Protein AF-A0A1M4EJR6-F1 (afdb_monomer_lite)

Structure (mmCIF, N/CA/C/O backbone):
data_AF-A0A1M4EJR6-F1
#
_entry.id   AF-A0A1M4EJR6-F1
#
loop_
_atom_site.group_PDB
_atom_site.id
_atom_site.type_symbol
_atom_site.label_atom_id
_atom_site.label_alt_id
_atom_site.label_comp_id
_atom_site.label_asym_id
_atom_site.label_entity_id
_atom_site.label_seq_id
_atom_site.pdbx_PDB_ins_code
_atom_site.Cartn_x
_atom_site.Cartn_y
_atom_site.Cartn_z
_atom_site.occupancy
_atom_site.B_iso_or_equiv
_atom_site.auth_seq_id
_atom_site.auth_comp_id
_atom_site.auth_asym_id
_atom_site.auth_atom_id
_atom_site.pdbx_PDB_model_num
ATOM 1 N N . MET A 1 1 ? -24.251 9.069 -2.140 1.00 42.81 1 MET A N 1
ATOM 2 C CA . MET A 1 1 ? -23.807 9.492 -0.792 1.00 42.81 1 MET A CA 1
ATOM 3 C C . MET A 1 1 ? -22.300 9.299 -0.743 1.00 42.81 1 MET A C 1
ATOM 5 O O . MET A 1 1 ? -21.863 8.243 -1.179 1.00 42.81 1 MET A O 1
ATOM 9 N N . SER A 1 2 ? -21.511 10.319 -0.385 1.00 44.72 2 SER A N 1
ATOM 10 C CA . SER A 1 2 ? -20.051 10.275 -0.568 1.00 44.72 2 SER A CA 1
ATOM 11 C C . SER A 1 2 ? -19.405 9.194 0.308 1.00 44.72 2 SER A C 1
ATOM 13 O O . SER A 1 2 ? -19.665 9.113 1.504 1.00 44.72 2 SER A O 1
ATOM 15 N N . GLU A 1 3 ? -18.554 8.361 -0.298 1.00 57.47 3 GLU A N 1
ATOM 16 C CA . GLU A 1 3 ? -17.822 7.263 0.364 1.00 57.47 3 GLU A CA 1
ATOM 17 C C . GLU A 1 3 ? -16.762 7.745 1.373 1.00 57.47 3 GLU A C 1
ATOM 19 O O . GLU A 1 3 ? -16.166 6.949 2.101 1.00 57.47 3 GLU A O 1
ATOM 24 N N . LEU A 1 4 ? -16.516 9.054 1.396 1.00 57.22 4 LEU A N 1
ATOM 25 C CA . LEU A 1 4 ? -15.526 9.728 2.216 1.00 57.22 4 LEU A CA 1
ATOM 26 C C . LEU A 1 4 ? -16.213 10.899 2.921 1.00 57.22 4 LEU A C 1
ATOM 28 O O . LEU A 1 4 ? -16.787 11.770 2.258 1.00 57.22 4 LEU A O 1
ATOM 32 N N . LEU A 1 5 ? -16.164 10.913 4.251 1.00 72.00 5 LEU A N 1
ATOM 33 C CA . LEU A 1 5 ? -16.489 12.096 5.044 1.00 72.00 5 LEU A CA 1
ATOM 34 C C . LEU A 1 5 ? -15.178 12.645 5.589 1.00 72.00 5 LEU A C 1
ATOM 36 O O . LEU A 1 5 ? -14.421 11.922 6.232 1.00 72.00 5 LEU A O 1
ATOM 40 N N . VAL A 1 6 ? -14.903 13.911 5.305 1.00 73.75 6 VAL A N 1
ATOM 41 C CA . VAL A 1 6 ? -13.683 14.583 5.743 1.00 73.75 6 VAL A CA 1
ATOM 42 C C . VAL A 1 6 ? -14.089 15.734 6.643 1.00 73.75 6 VAL A C 1
ATOM 44 O O . VAL A 1 6 ? -14.859 16.598 6.227 1.00 73.75 6 VAL A O 1
ATOM 47 N N . THR A 1 7 ? -13.580 15.743 7.870 1.00 78.00 7 THR A N 1
ATOM 48 C CA . THR A 1 7 ? -13.688 16.886 8.776 1.00 78.00 7 THR A CA 1
ATOM 49 C C . THR A 1 7 ? -12.293 17.339 9.179 1.00 78.00 7 THR A C 1
ATOM 51 O O . THR A 1 7 ? -11.406 16.522 9.415 1.00 78.00 7 THR A O 1
ATOM 54 N N . ALA A 1 8 ? -12.078 18.650 9.210 1.00 75.88 8 ALA A N 1
ATOM 55 C CA . ALA A 1 8 ? -10.820 19.253 9.627 1.00 75.88 8 ALA A CA 1
ATOM 56 C C . ALA A 1 8 ? -11.052 20.043 10.916 1.00 75.88 8 ALA A C 1
ATOM 58 O O . ALA A 1 8 ? -12.014 20.808 10.998 1.00 75.88 8 ALA A O 1
ATOM 59 N N . ASP A 1 9 ? -10.175 19.847 11.896 1.00 72.69 9 ASP A N 1
ATOM 60 C CA . ASP A 1 9 ? -10.117 20.630 13.129 1.00 72.69 9 ASP A CA 1
ATOM 61 C C . ASP A 1 9 ? -8.657 21.014 13.403 1.00 72.69 9 ASP A C 1
ATOM 63 O O . ASP A 1 9 ? -7.823 20.182 13.772 1.00 72.69 9 ASP A O 1
ATOM 67 N N . GLY A 1 10 ? -8.325 22.276 13.121 1.00 79.38 10 GLY A N 1
ATOM 68 C CA . GLY A 1 10 ? -6.954 22.780 13.181 1.00 79.38 10 GLY A CA 1
ATOM 69 C C . GLY A 1 10 ? -5.989 21.959 12.304 1.00 79.38 10 GLY A C 1
ATOM 70 O O . GLY A 1 10 ? -6.266 21.771 11.118 1.00 79.38 10 GLY A O 1
ATOM 71 N N . PRO A 1 11 ? -4.855 21.469 12.844 1.00 64.81 11 PRO A N 1
ATOM 72 C CA . PRO A 1 11 ? -3.899 20.656 12.088 1.00 64.81 11 PRO A CA 1
ATOM 73 C C . PRO A 1 11 ? -4.350 19.198 11.892 1.00 64.81 11 PRO A C 1
ATOM 75 O O . PRO A 1 11 ? -3.632 18.423 11.264 1.00 64.81 11 PRO A O 1
ATOM 78 N N . VAL A 1 12 ? -5.504 18.793 12.436 1.00 47.06 12 VAL A N 1
ATOM 79 C CA . VAL A 1 12 ? -5.959 17.400 12.410 1.00 47.06 12 VAL A CA 1
ATOM 80 C C . VAL A 1 12 ? -7.037 17.208 11.348 1.00 47.06 12 VAL A C 1
ATOM 82 O O . VAL A 1 12 ? -8.125 17.781 11.418 1.00 47.06 12 VAL A O 1
ATOM 85 N N . LEU A 1 13 ? -6.748 16.334 10.383 1.00 57.19 13 LEU A N 1
ATOM 86 C CA . LEU A 1 13 ? -7.710 15.868 9.389 1.00 57.19 13 LEU A CA 1
ATOM 87 C C . LEU A 1 13 ? -8.307 14.530 9.835 1.00 57.19 13 LEU A C 1
ATOM 89 O O . LEU A 1 13 ? -7.591 13.547 10.016 1.00 57.19 13 LEU A O 1
ATOM 93 N N . ARG A 1 14 ? -9.630 14.470 9.976 1.00 59.09 14 ARG A N 1
ATOM 94 C CA . ARG A 1 14 ? -10.369 13.247 10.287 1.00 59.09 14 ARG A CA 1
ATOM 95 C C . ARG A 1 14 ? -11.090 12.770 9.034 1.00 59.09 14 ARG A C 1
ATOM 97 O O . ARG A 1 14 ? -12.015 13.413 8.543 1.00 59.09 14 ARG A O 1
ATOM 104 N N . VAL A 1 15 ? -10.650 11.629 8.514 1.00 61.69 15 VAL A N 1
ATOM 105 C CA . VAL A 1 15 ? -11.221 11.000 7.321 1.00 61.69 15 VAL A CA 1
ATOM 106 C C . VAL A 1 15 ? -11.974 9.744 7.743 1.00 61.69 15 VAL A C 1
ATOM 108 O O . VAL A 1 15 ? -11.383 8.800 8.260 1.00 61.69 15 VAL A O 1
ATOM 111 N N . VAL A 1 16 ? -13.287 9.730 7.531 1.00 56.50 16 VAL A N 1
ATOM 112 C CA . VAL A 1 16 ? -14.152 8.578 7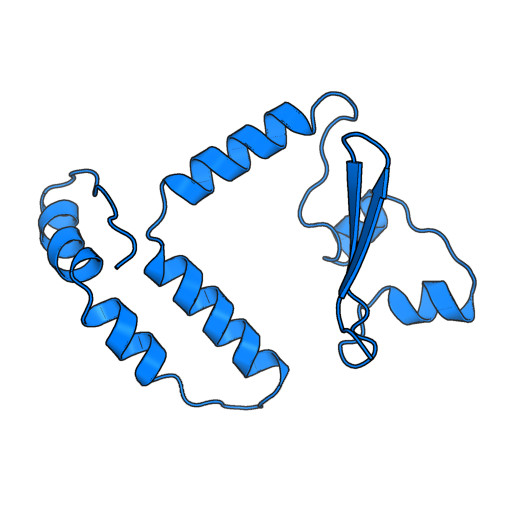.789 1.00 56.50 16 VAL A CA 1
ATOM 113 C C . VAL A 1 16 ? -14.457 7.896 6.461 1.00 56.50 16 VAL A C 1
ATOM 115 O O . VAL A 1 16 ? -15.132 8.451 5.590 1.00 56.50 16 VAL A O 1
ATOM 118 N N . PHE A 1 17 ? -13.962 6.668 6.313 1.00 55.34 17 PHE A N 1
ATOM 119 C CA . PHE A 1 17 ? -14.280 5.799 5.185 1.00 55.34 17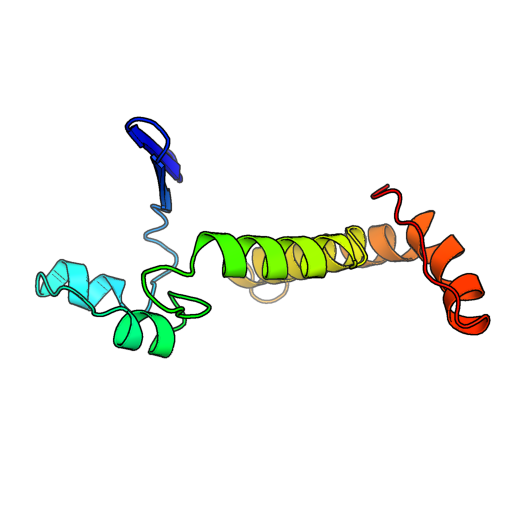 PHE A CA 1
ATOM 120 C C . PHE A 1 17 ? -15.633 5.131 5.429 1.00 55.34 17 PHE A C 1
ATOM 122 O O . PHE A 1 17 ? -15.725 4.093 6.082 1.00 55.34 17 PHE A O 1
ATOM 129 N N . ASN A 1 18 ? -16.701 5.731 4.907 1.00 52.53 18 ASN A N 1
ATOM 130 C CA . ASN A 1 18 ? -18.054 5.206 5.050 1.00 52.53 18 ASN A CA 1
ATOM 131 C C . ASN A 1 18 ? -18.361 4.215 3.915 1.00 52.53 18 ASN A C 1
ATOM 133 O O . ASN A 1 18 ? -19.061 4.541 2.956 1.00 52.53 18 ASN A O 1
ATOM 137 N N . ARG A 1 19 ? -17.790 3.005 4.005 1.00 56.56 19 ARG A N 1
ATOM 138 C CA . ARG A 1 19 ? -18.018 1.902 3.052 1.00 56.56 19 ARG A CA 1
ATOM 139 C C . ARG A 1 19 ? -18.775 0.737 3.703 1.00 56.56 19 ARG A C 1
ATOM 141 O O . ARG A 1 19 ? -18.175 -0.306 3.962 1.00 56.56 19 ARG A O 1
ATOM 148 N N . PRO A 1 20 ? -20.092 0.873 3.941 1.00 48.88 20 PRO A N 1
ATOM 149 C CA . PRO A 1 20 ? -20.884 -0.130 4.659 1.00 48.88 20 PRO A CA 1
ATOM 150 C C . PRO A 1 20 ? -20.914 -1.504 3.969 1.00 48.88 20 PRO A C 1
ATOM 152 O O . PRO A 1 20 ? -21.040 -2.517 4.644 1.00 48.88 20 PRO A O 1
ATOM 155 N N . ALA A 1 21 ? -20.722 -1.566 2.647 1.00 51.84 21 ALA A N 1
ATOM 156 C CA . ALA A 1 21 ? -20.691 -2.822 1.892 1.00 51.84 21 ALA A CA 1
ATOM 157 C C . ALA A 1 21 ? -19.419 -3.669 2.105 1.00 51.84 21 ALA A C 1
ATOM 159 O O . ALA A 1 21 ? -19.367 -4.806 1.650 1.00 51.84 21 ALA A O 1
ATOM 160 N N . GLN A 1 22 ? -18.379 -3.127 2.748 1.00 55.66 22 GLN A N 1
ATOM 161 C CA . GLN A 1 22 ? -17.065 -3.779 2.837 1.00 55.66 22 GLN A CA 1
ATOM 162 C C . GLN A 1 22 ? -16.784 -4.457 4.177 1.00 55.66 22 GLN A C 1
ATOM 164 O O . GLN A 1 22 ? -15.658 -4.895 4.368 1.00 55.66 22 GLN A O 1
ATOM 169 N N . HIS A 1 23 ? -17.788 -4.549 5.061 1.00 50.28 23 HIS A N 1
ATOM 170 C CA . HIS A 1 23 ? -17.767 -5.283 6.334 1.00 50.28 23 HIS A CA 1
ATOM 171 C C . HIS A 1 23 ? -16.374 -5.361 6.981 1.00 50.28 23 HIS A C 1
ATOM 173 O O . HIS A 1 23 ? -15.679 -6.370 6.879 1.00 50.28 23 HIS A O 1
ATOM 179 N N . ASN A 1 24 ? -15.959 -4.303 7.677 1.00 58.75 24 ASN A N 1
ATOM 180 C CA . ASN A 1 24 ? -14.848 -4.448 8.611 1.00 58.75 24 ASN A CA 1
ATOM 181 C C . ASN A 1 24 ? -15.307 -5.401 9.735 1.00 58.75 24 ASN A C 1
ATOM 183 O O . ASN A 1 24 ? -16.430 -5.278 10.229 1.00 58.75 24 ASN A O 1
ATOM 187 N N . ALA A 1 25 ? -14.448 -6.349 10.125 1.00 60.75 25 ALA A N 1
ATOM 188 C CA . ALA A 1 25 ? -14.699 -7.324 11.188 1.00 60.75 25 ALA A CA 1
ATOM 189 C C . ALA A 1 25 ? -15.191 -6.681 12.505 1.00 60.75 25 ALA A C 1
ATOM 191 O O . ALA A 1 25 ? -15.914 -7.315 13.268 1.00 60.75 25 ALA A O 1
ATOM 192 N N . LEU A 1 26 ? -14.862 -5.407 12.741 1.00 72.12 26 LEU A N 1
ATOM 193 C CA . LEU A 1 26 ? -15.267 -4.639 13.921 1.00 72.12 26 LEU A CA 1
ATOM 194 C C . LEU A 1 26 ? -16.629 -3.930 13.775 1.00 72.12 26 LEU A C 1
ATOM 196 O O . LEU A 1 26 ? -17.233 -3.549 14.776 1.00 72.12 26 LEU A O 1
ATOM 200 N N . THR A 1 27 ? -17.147 -3.748 12.553 1.00 78.25 27 THR A N 1
ATOM 201 C CA . THR A 1 27 ? -18.294 -2.860 12.278 1.00 78.25 27 THR A CA 1
ATOM 202 C C . THR A 1 27 ? -19.573 -3.290 12.987 1.00 78.25 27 THR A C 1
ATOM 204 O O . THR A 1 27 ? -20.250 -2.449 13.573 1.00 78.25 27 THR A O 1
ATOM 207 N N . LEU A 1 28 ? -19.926 -4.577 12.959 1.00 84.12 28 LEU A N 1
ATOM 208 C CA . LEU A 1 28 ? -21.171 -5.030 13.585 1.00 84.12 28 LEU A CA 1
ATOM 209 C C . LEU A 1 28 ? -21.102 -4.972 15.115 1.00 84.12 28 LEU A C 1
ATOM 211 O O . LEU A 1 28 ? -22.084 -4.580 15.734 1.00 84.12 28 LEU A O 1
ATOM 215 N N . ASP A 1 29 ? -19.964 -5.303 15.731 1.00 84.44 29 ASP A N 1
ATOM 216 C CA . ASP A 1 29 ? -19.821 -5.238 17.194 1.00 84.44 29 ASP A CA 1
ATOM 217 C C . ASP A 1 29 ? -19.846 -3.778 17.684 1.00 84.44 29 ASP A C 1
ATOM 219 O O . ASP A 1 29 ? -20.542 -3.458 18.649 1.00 84.44 29 ASP A O 1
ATOM 223 N N . MET A 1 30 ? -19.202 -2.858 16.950 1.00 83.44 30 MET A N 1
ATOM 224 C CA . MET A 1 30 ? -19.317 -1.416 17.207 1.00 83.44 30 MET A CA 1
ATOM 225 C C . MET A 1 30 ? -20.770 -0.932 17.106 1.00 83.44 30 MET A C 1
ATOM 227 O O . MET A 1 30 ? -21.260 -0.271 18.017 1.00 83.44 30 MET A O 1
ATOM 231 N N . LEU A 1 31 ? -21.471 -1.250 16.012 1.00 84.31 31 LEU A N 1
ATOM 232 C CA . LEU A 1 31 ? -22.800 -0.691 15.735 1.00 84.31 31 LEU A CA 1
ATOM 233 C C . LEU A 1 31 ? -23.913 -1.322 16.571 1.00 84.31 31 LEU A C 1
ATOM 235 O O . LEU A 1 31 ? -24.819 -0.622 17.013 1.00 84.31 31 LEU A O 1
ATOM 239 N N . LEU A 1 32 ? -23.868 -2.638 16.775 1.00 87.94 32 LEU A N 1
ATOM 240 C CA . LEU A 1 32 ? -24.942 -3.369 17.445 1.00 87.94 32 LEU A CA 1
ATOM 241 C C . LEU A 1 32 ? -24.767 -3.407 18.966 1.00 87.94 32 LEU A C 1
ATOM 243 O O . LEU A 1 32 ? -25.753 -3.598 19.673 1.00 87.94 32 LEU A O 1
ATOM 247 N N . ARG A 1 33 ? -23.537 -3.235 19.478 1.00 88.75 33 ARG A N 1
ATOM 248 C CA . ARG A 1 33 ? -23.244 -3.273 20.924 1.00 88.75 33 ARG A CA 1
ATOM 249 C C . ARG A 1 33 ? -22.683 -1.974 21.490 1.00 88.75 33 ARG A C 1
ATOM 251 O O . ARG A 1 33 ? -22.384 -1.931 22.679 1.00 88.75 33 ARG A O 1
ATOM 258 N N . ALA A 1 34 ? -22.534 -0.935 20.664 1.00 88.62 34 ALA A N 1
ATOM 259 C CA . ALA A 1 34 ? -21.947 0.348 21.056 1.00 88.62 34 ALA A CA 1
ATOM 260 C C . ALA A 1 34 ? -20.564 0.203 21.725 1.00 88.62 34 ALA A C 1
ATOM 262 O O . ALA A 1 34 ? -20.209 0.962 22.628 1.00 88.62 34 ALA A O 1
ATOM 263 N N . ARG A 1 35 ? -19.782 -0.799 21.306 1.00 87.12 35 ARG A N 1
ATOM 264 C CA . ARG A 1 35 ? -18.486 -1.105 21.910 1.00 87.12 35 ARG A CA 1
ATOM 265 C C . ARG A 1 35 ? -17.382 -0.233 21.315 1.00 87.12 35 ARG A C 1
ATOM 267 O O . ARG A 1 35 ? -17.256 -0.116 20.096 1.00 87.12 35 ARG A O 1
ATOM 274 N N . MET A 1 36 ? -16.549 0.325 22.190 1.00 83.81 36 MET A N 1
ATOM 275 C CA . MET A 1 36 ? -15.271 0.932 21.819 1.00 83.81 36 MET A CA 1
ATOM 276 C C . MET A 1 36 ? -14.163 -0.123 21.816 1.00 83.81 36 MET A C 1
ATOM 278 O O . MET A 1 36 ? -14.170 -1.022 22.654 1.00 83.81 36 MET A O 1
ATOM 282 N N . PHE A 1 37 ? -13.219 0.019 20.889 1.00 83.50 37 PHE A N 1
ATOM 283 C CA . PHE A 1 37 ? -12.069 -0.871 20.748 1.00 83.50 37 PHE A CA 1
ATOM 284 C C . PHE A 1 37 ? -10.791 -0.168 21.188 1.00 83.50 37 PHE A C 1
ATOM 286 O O . PHE A 1 37 ? -10.627 1.030 20.933 1.00 83.50 37 PHE A O 1
ATOM 293 N N . THR A 1 38 ? -9.889 -0.911 21.825 1.00 87.44 38 THR A N 1
ATOM 294 C CA . THR A 1 38 ? -8.529 -0.421 22.082 1.00 87.44 38 THR A CA 1
ATOM 295 C C . THR A 1 38 ? -7.697 -0.435 20.794 1.00 87.44 38 THR A C 1
ATOM 297 O O . THR A 1 38 ? -8.095 -1.019 19.779 1.00 87.44 38 THR A O 1
ATOM 300 N N . GLY A 1 39 ? -6.523 0.207 20.818 1.00 85.44 39 GLY A N 1
ATOM 301 C CA . GLY A 1 39 ? -5.589 0.157 19.691 1.00 85.44 39 GLY A CA 1
ATOM 302 C C . GLY A 1 39 ? -5.134 -1.274 19.388 1.00 85.44 39 GLY A C 1
ATOM 303 O O . GLY A 1 39 ? -5.070 -1.670 18.227 1.00 85.44 39 GLY A O 1
ATOM 304 N N . GLU A 1 40 ? -4.896 -2.075 20.426 1.00 88.81 40 GLU A N 1
ATOM 305 C CA . GLU A 1 40 ? -4.474 -3.476 20.335 1.00 88.81 40 GLU A CA 1
ATOM 306 C C . GLU A 1 40 ? -5.534 -4.343 19.662 1.00 88.81 40 GLU A C 1
ATOM 308 O O . GLU A 1 40 ? -5.214 -5.104 18.751 1.00 88.81 40 GLU A O 1
ATOM 313 N N . GLU A 1 41 ? -6.803 -4.200 20.054 1.00 85.31 41 GLU A N 1
ATOM 314 C CA . GLU A 1 41 ? -7.901 -4.942 19.431 1.00 85.31 41 GLU A CA 1
ATOM 315 C C . GLU A 1 41 ? -8.076 -4.546 17.959 1.00 85.31 41 GLU A C 1
ATOM 317 O O . GLU A 1 41 ? -8.256 -5.406 17.093 1.00 85.31 41 GLU A O 1
ATOM 322 N N . ALA A 1 42 ? -7.976 -3.248 17.656 1.00 83.69 42 ALA A N 1
ATOM 323 C CA . ALA A 1 42 ? -8.061 -2.746 16.291 1.00 83.69 42 ALA A CA 1
ATOM 324 C C . ALA A 1 42 ? -6.890 -3.224 15.413 1.00 83.69 42 ALA A C 1
ATOM 326 O O . ALA A 1 42 ? -7.086 -3.534 14.234 1.00 83.69 42 ALA A O 1
ATOM 327 N N . CYS A 1 43 ? -5.688 -3.317 15.985 1.00 84.94 43 CYS A N 1
ATOM 328 C CA . CYS A 1 43 ? -4.504 -3.839 15.312 1.00 84.94 43 CYS A CA 1
ATOM 329 C C . CYS A 1 43 ? -4.620 -5.349 15.069 1.00 84.94 43 CYS A C 1
ATOM 331 O O . CYS A 1 43 ? -4.389 -5.814 13.955 1.00 84.94 43 CYS A O 1
ATOM 333 N N . ALA A 1 44 ? -5.053 -6.115 16.074 1.00 83.62 44 ALA A N 1
ATOM 334 C CA . ALA A 1 44 ? -5.259 -7.559 15.957 1.00 83.62 44 ALA A CA 1
ATOM 335 C C . ALA A 1 44 ? -6.330 -7.919 14.911 1.00 83.62 44 ALA A C 1
ATOM 337 O O . ALA A 1 44 ? -6.222 -8.941 14.237 1.00 83.62 44 ALA A O 1
ATOM 338 N N . ALA A 1 45 ? -7.343 -7.064 14.741 1.00 83.06 45 ALA A N 1
ATOM 339 C CA . ALA A 1 45 ? -8.375 -7.215 13.717 1.00 83.06 45 ALA A CA 1
ATOM 340 C C . ALA A 1 45 ? -7.940 -6.756 12.308 1.00 83.06 45 ALA A C 1
ATOM 342 O O . ALA A 1 45 ? -8.733 -6.849 11.370 1.00 83.06 45 ALA A O 1
ATOM 343 N N . GLY A 1 46 ? -6.718 -6.236 12.143 1.00 81.25 46 GLY A N 1
ATOM 344 C CA . GLY A 1 46 ? -6.204 -5.728 10.867 1.00 81.25 46 GLY A CA 1
ATOM 345 C C . GLY A 1 46 ? -6.819 -4.397 10.417 1.00 81.25 46 GLY A C 1
ATOM 346 O O . GLY A 1 46 ? -6.661 -4.009 9.261 1.00 81.25 46 GLY A O 1
ATOM 347 N N . PHE A 1 47 ? -7.528 -3.694 11.306 1.00 81.25 47 PHE A N 1
ATOM 348 C CA . PHE A 1 47 ? -8.067 -2.361 11.025 1.00 81.25 47 PHE A CA 1
ATOM 349 C C . PHE A 1 47 ? -6.996 -1.274 11.172 1.00 81.25 47 PHE A C 1
ATOM 351 O O . PHE A 1 47 ? -6.953 -0.329 10.385 1.00 81.25 47 PHE A O 1
ATOM 358 N N . VAL A 1 48 ? -6.119 -1.430 12.163 1.00 86.69 48 VAL A N 1
ATOM 359 C CA . VAL A 1 48 ? -4.914 -0.616 12.353 1.00 86.69 48 VAL A CA 1
ATOM 360 C C . VAL A 1 48 ? -3.710 -1.426 11.876 1.00 86.69 48 VAL A C 1
ATOM 362 O O . VAL A 1 48 ? -3.578 -2.595 12.223 1.00 86.69 48 VAL A O 1
ATOM 365 N N . ALA A 1 49 ? -2.850 -0.821 11.054 1.00 86.88 49 ALA A N 1
ATOM 366 C CA . ALA A 1 49 ? -1.702 -1.516 10.470 1.00 86.88 49 ALA A CA 1
ATOM 367 C C . ALA A 1 49 ? -0.556 -1.733 11.473 1.00 86.88 49 ALA A C 1
ATOM 369 O O . ALA A 1 49 ? 0.098 -2.771 11.439 1.00 86.88 49 ALA A O 1
ATOM 370 N N . GLU A 1 50 ? -0.307 -0.756 12.347 1.00 90.31 50 GLU A N 1
ATOM 371 C CA . GLU A 1 50 ? 0.706 -0.822 13.401 1.00 90.31 50 GLU A CA 1
ATOM 372 C C . GLU A 1 50 ? 0.337 0.113 14.563 1.00 90.31 50 GLU A C 1
ATOM 374 O O . GLU A 1 50 ? -0.385 1.095 14.375 1.00 90.31 50 GLU A O 1
ATOM 379 N N . LEU A 1 51 ? 0.848 -0.194 15.755 1.00 90.44 51 LEU A N 1
ATOM 380 C CA . LEU A 1 51 ? 0.800 0.676 16.930 1.00 90.44 51 LEU A CA 1
ATOM 381 C C . LEU A 1 51 ? 2.184 1.274 17.180 1.00 90.44 51 LEU A C 1
ATOM 383 O O . LEU A 1 51 ? 3.199 0.665 16.843 1.00 90.44 51 LEU A O 1
ATOM 387 N N . CYS A 1 52 ? 2.222 2.448 17.798 1.00 93.38 52 CYS A N 1
ATOM 388 C CA . CYS A 1 52 ? 3.450 3.100 18.235 1.00 93.38 52 CYS A CA 1
ATOM 389 C C . CYS A 1 52 ? 3.266 3.698 19.631 1.00 93.38 52 CYS A C 1
ATOM 391 O O . CYS A 1 52 ? 2.137 3.823 20.114 1.00 93.38 52 CYS A O 1
ATOM 393 N N . GLU A 1 53 ? 4.374 4.107 20.250 1.00 92.25 53 GLU A N 1
ATOM 394 C CA . GLU A 1 53 ? 4.322 4.863 21.499 1.00 92.25 53 GLU A CA 1
ATOM 395 C C . GLU A 1 53 ? 3.545 6.182 21.313 1.00 92.25 53 GLU A C 1
ATOM 397 O O . GLU A 1 53 ? 3.585 6.769 20.220 1.00 92.25 53 GLU A O 1
ATOM 402 N N . PRO A 1 54 ? 2.833 6.668 22.349 1.00 88.00 54 PRO A N 1
ATOM 403 C CA . PRO A 1 54 ? 1.964 7.841 22.238 1.00 88.00 54 PRO A CA 1
ATOM 404 C C . PRO A 1 54 ? 2.664 9.124 21.767 1.00 88.00 54 PRO A C 1
ATOM 406 O O . PRO A 1 54 ? 2.026 9.984 21.160 1.00 88.00 54 PRO A O 1
ATOM 409 N N . ASP A 1 55 ? 3.959 9.265 22.043 1.00 92.06 55 ASP A N 1
ATOM 410 C CA . ASP A 1 55 ? 4.791 10.415 21.680 1.00 92.06 55 ASP A CA 1
ATOM 411 C C . ASP A 1 55 ? 5.581 10.218 20.373 1.00 92.06 55 ASP A C 1
ATOM 413 O O . ASP A 1 55 ? 6.220 11.152 19.887 1.00 92.06 55 ASP A O 1
ATOM 417 N N . ALA A 1 56 ? 5.477 9.043 19.747 1.00 94.00 56 ALA A N 1
ATOM 418 C CA . ALA A 1 56 ? 6.213 8.687 18.541 1.00 94.00 56 ALA A CA 1
ATOM 419 C C . ALA A 1 56 ? 5.434 8.673 17.199 1.00 94.00 56 ALA A C 1
ATOM 421 O O . ALA A 1 56 ? 6.040 8.257 16.205 1.00 94.00 56 ALA A O 1
ATOM 422 N N . PRO A 1 57 ? 4.160 9.118 17.055 1.00 89.62 57 PRO A N 1
ATOM 423 C CA . PRO A 1 57 ? 3.444 8.944 15.788 1.00 89.62 57 PRO A CA 1
ATOM 424 C C . PRO A 1 57 ? 4.090 9.716 14.631 1.00 89.62 57 PRO A C 1
ATOM 426 O O . PRO A 1 57 ? 4.165 9.200 13.520 1.00 89.62 57 PRO A O 1
ATOM 429 N N . ALA A 1 58 ? 4.621 10.916 14.885 1.00 92.25 58 ALA A N 1
ATOM 430 C CA . ALA A 1 58 ? 5.292 11.716 13.860 1.00 92.25 58 ALA A CA 1
ATOM 431 C C . ALA A 1 58 ? 6.602 11.070 13.378 1.00 92.25 58 ALA A C 1
ATOM 433 O O . ALA A 1 58 ? 6.866 11.022 12.177 1.00 92.25 58 ALA A O 1
ATOM 434 N N . ALA A 1 59 ? 7.405 10.538 14.306 1.00 93.88 59 ALA A N 1
ATOM 435 C CA . ALA A 1 59 ? 8.637 9.831 13.968 1.00 93.88 59 ALA A CA 1
ATOM 436 C C . ALA A 1 59 ? 8.328 8.570 13.152 1.00 93.88 59 ALA A C 1
ATOM 438 O O . ALA A 1 59 ? 8.917 8.344 12.095 1.00 93.88 59 ALA A O 1
ATOM 439 N N . ARG A 1 60 ? 7.329 7.797 13.591 1.00 93.75 60 ARG A N 1
ATOM 440 C CA . ARG A 1 60 ? 6.931 6.574 12.904 1.00 93.75 60 ARG A CA 1
ATOM 441 C C . ARG A 1 60 ? 6.362 6.841 11.512 1.00 93.75 60 ARG A C 1
ATOM 443 O O . ARG A 1 60 ? 6.712 6.143 10.561 1.00 93.75 60 ARG A O 1
ATOM 450 N N . GLN A 1 61 ? 5.544 7.880 11.371 1.00 94.19 61 GLN A N 1
ATOM 451 C CA . GLN A 1 61 ? 5.053 8.336 10.075 1.00 94.19 61 GLN A CA 1
ATOM 452 C C . GLN A 1 61 ? 6.213 8.658 9.124 1.00 94.19 61 GLN A C 1
ATOM 454 O O . GLN A 1 61 ? 6.220 8.154 8.003 1.00 94.19 61 GLN A O 1
ATOM 459 N N . ALA A 1 62 ? 7.212 9.427 9.571 1.00 96.19 62 ALA A N 1
ATOM 460 C CA . ALA A 1 62 ? 8.364 9.790 8.745 1.00 96.19 62 ALA A CA 1
ATOM 461 C C . ALA A 1 62 ? 9.159 8.559 8.270 1.00 96.19 62 ALA A C 1
ATOM 463 O O . ALA A 1 62 ? 9.562 8.486 7.109 1.00 96.19 62 ALA A O 1
ATOM 464 N N . GLU A 1 63 ? 9.335 7.552 9.130 1.00 96.50 63 GLU A N 1
ATOM 465 C CA . GLU A 1 63 ? 9.987 6.287 8.763 1.00 96.50 63 GLU A CA 1
ATOM 466 C C . GLU A 1 63 ? 9.193 5.510 7.700 1.00 96.50 63 GLU A C 1
ATOM 468 O O . GLU A 1 63 ? 9.763 4.970 6.745 1.00 96.50 63 GLU A O 1
ATOM 473 N N . VAL A 1 64 ? 7.864 5.451 7.844 1.00 95.69 64 VAL A N 1
ATOM 474 C CA . VAL A 1 64 ? 6.986 4.813 6.855 1.00 95.69 64 VAL A CA 1
ATOM 475 C C . VAL A 1 64 ? 7.037 5.565 5.530 1.00 95.69 64 VAL A C 1
ATOM 477 O O . VAL A 1 64 ? 7.192 4.931 4.486 1.00 95.69 64 VAL A O 1
ATOM 480 N N . GLU A 1 65 ? 6.946 6.892 5.559 1.00 96.19 65 GLU A N 1
ATOM 481 C CA . GLU A 1 65 ? 7.035 7.748 4.376 1.00 96.19 65 GLU A CA 1
ATOM 482 C C . GLU A 1 65 ? 8.359 7.547 3.643 1.00 96.19 65 GLU A C 1
ATOM 484 O O . GLU A 1 65 ? 8.353 7.258 2.447 1.00 96.19 65 GLU A O 1
ATOM 489 N N . GLN A 1 66 ? 9.487 7.602 4.355 1.00 96.38 66 GLN A N 1
ATOM 490 C CA . GLN A 1 66 ? 10.809 7.394 3.767 1.00 96.38 66 GLN A CA 1
ATOM 491 C C . GLN A 1 66 ? 10.914 6.023 3.089 1.00 96.38 66 GLN A C 1
ATOM 493 O O . GLN A 1 66 ? 11.423 5.912 1.971 1.00 96.38 66 GLN A O 1
ATOM 498 N N . ARG A 1 67 ? 10.390 4.974 3.734 1.00 95.69 67 ARG A N 1
ATOM 499 C CA . ARG A 1 67 ? 10.365 3.631 3.153 1.00 95.69 67 ARG A CA 1
ATOM 500 C C . ARG A 1 67 ? 9.508 3.588 1.889 1.00 95.69 67 ARG A C 1
ATOM 502 O O . ARG A 1 67 ? 9.960 3.064 0.876 1.00 95.69 67 ARG A O 1
ATOM 509 N N . LEU A 1 68 ? 8.304 4.157 1.916 1.00 94.81 68 LEU A N 1
ATOM 510 C CA . LEU A 1 68 ? 7.408 4.176 0.756 1.00 94.81 68 LEU A CA 1
ATOM 511 C C . LEU A 1 68 ? 7.994 4.969 -0.419 1.00 94.81 68 LEU A C 1
ATOM 513 O O . LEU A 1 68 ? 7.897 4.512 -1.554 1.00 94.81 68 LEU A O 1
ATOM 517 N N . LEU A 1 69 ? 8.644 6.103 -0.153 1.00 93.69 69 LEU A N 1
ATOM 518 C CA . LEU A 1 69 ? 9.299 6.928 -1.172 1.00 93.69 69 LEU A CA 1
ATOM 519 C C . LEU A 1 69 ? 10.504 6.236 -1.829 1.00 93.69 69 LEU A C 1
ATOM 521 O O . LEU A 1 69 ? 10.890 6.606 -2.934 1.00 93.69 69 LEU A O 1
ATOM 525 N N . SER A 1 70 ? 11.086 5.220 -1.183 1.00 92.69 70 SER A N 1
ATOM 526 C CA . SER A 1 70 ? 12.180 4.429 -1.763 1.00 92.69 70 SER A CA 1
ATOM 527 C C . SER A 1 70 ? 11.714 3.364 -2.770 1.00 92.69 70 SER A C 1
ATOM 529 O O . SER A 1 70 ? 12.521 2.842 -3.545 1.00 92.69 70 SER A O 1
ATOM 531 N N . HIS A 1 71 ? 10.423 3.026 -2.774 1.00 94.88 71 HIS A N 1
ATOM 532 C CA . HIS A 1 71 ? 9.870 1.951 -3.594 1.00 94.88 71 HIS A CA 1
ATOM 533 C C . HIS A 1 71 ? 9.439 2.420 -4.988 1.00 94.88 71 HIS A C 1
ATOM 535 O O . HIS A 1 71 ? 9.100 3.582 -5.195 1.00 94.88 71 HIS A O 1
ATOM 541 N N . ALA A 1 72 ? 9.350 1.469 -5.923 1.00 95.62 72 ALA A N 1
ATOM 542 C CA . ALA A 1 72 ? 8.810 1.691 -7.261 1.00 95.62 72 ALA A CA 1
ATOM 543 C C . ALA A 1 72 ? 7.331 2.144 -7.204 1.00 95.62 72 ALA A C 1
ATOM 545 O O . ALA A 1 72 ? 6.472 1.359 -6.774 1.00 95.62 72 ALA A O 1
ATOM 546 N N . PRO A 1 73 ? 6.994 3.365 -7.667 1.00 95.56 73 PRO A N 1
ATOM 547 C CA . PRO A 1 73 ? 5.632 3.893 -7.598 1.00 95.56 73 PRO A CA 1
ATOM 548 C C . PRO A 1 73 ? 4.618 3.035 -8.359 1.00 95.56 73 PRO A C 1
ATOM 550 O O . PRO A 1 73 ? 3.550 2.730 -7.825 1.00 95.56 73 PRO A O 1
ATOM 553 N N . LEU A 1 74 ? 4.971 2.579 -9.567 1.00 96.44 74 LEU A N 1
ATOM 554 C CA . LEU A 1 74 ? 4.083 1.765 -10.401 1.00 96.44 74 LEU A CA 1
ATOM 555 C C . LEU A 1 74 ? 3.847 0.364 -9.826 1.00 96.44 74 LEU A C 1
ATOM 557 O O . LEU A 1 74 ? 2.730 -0.139 -9.912 1.00 96.44 74 LEU A O 1
ATOM 561 N N . SER A 1 75 ? 4.830 -0.234 -9.149 1.00 95.31 75 SER A N 1
ATOM 562 C CA . SER A 1 75 ? 4.621 -1.502 -8.434 1.00 95.31 75 SER A CA 1
ATOM 563 C C . SER A 1 75 ? 3.657 -1.332 -7.257 1.00 95.31 75 SER A C 1
ATOM 565 O O . SER A 1 75 ? 2.770 -2.162 -7.051 1.00 95.31 75 SER A O 1
ATOM 567 N N . MET A 1 76 ? 3.781 -0.236 -6.497 1.00 96.75 76 MET A N 1
ATOM 568 C CA . MET A 1 76 ? 2.844 0.072 -5.410 1.00 96.75 76 MET A CA 1
ATOM 569 C C . MET A 1 76 ? 1.432 0.364 -5.932 1.00 96.75 76 MET A C 1
ATOM 571 O O . MET A 1 76 ? 0.453 -0.061 -5.315 1.00 96.75 76 MET A O 1
ATOM 575 N N . TRP A 1 77 ? 1.312 1.078 -7.054 1.00 96.81 77 TRP A N 1
ATOM 576 C CA . TRP A 1 77 ? 0.034 1.304 -7.730 1.00 96.81 77 TRP A CA 1
ATOM 577 C C . TRP A 1 77 ? -0.595 -0.016 -8.187 1.00 96.81 77 TRP A C 1
ATOM 579 O O . TRP A 1 77 ? -1.750 -0.276 -7.853 1.00 96.81 77 TRP A O 1
ATOM 589 N N . ALA A 1 78 ? 0.173 -0.877 -8.858 1.00 96.88 78 ALA A N 1
ATOM 590 C CA . ALA A 1 78 ? -0.304 -2.155 -9.373 1.00 96.88 78 ALA A CA 1
ATOM 591 C C . ALA A 1 78 ? -0.847 -3.057 -8.260 1.00 96.88 78 ALA A C 1
ATOM 593 O O . ALA A 1 78 ? -1.950 -3.588 -8.376 1.00 96.88 78 ALA A O 1
ATOM 594 N N . ALA A 1 79 ? -0.123 -3.165 -7.141 1.00 96.50 79 ALA A N 1
ATOM 595 C CA . ALA A 1 79 ? -0.579 -3.922 -5.978 1.00 96.50 79 ALA A CA 1
ATOM 596 C C . ALA A 1 79 ? -1.898 -3.366 -5.410 1.00 96.50 79 ALA A C 1
ATOM 598 O O . ALA A 1 79 ? -2.830 -4.124 -5.130 1.00 96.50 79 ALA A O 1
ATOM 599 N N . LYS A 1 80 ? -2.007 -2.036 -5.271 1.00 96.06 80 LYS A N 1
ATOM 600 C CA . LYS A 1 80 ? -3.229 -1.381 -4.780 1.00 96.06 80 LYS A CA 1
ATOM 601 C C . LYS A 1 80 ? -4.407 -1.591 -5.729 1.00 96.06 80 LYS A C 1
ATOM 603 O O . LYS A 1 80 ? -5.505 -1.875 -5.254 1.00 96.06 80 LYS A O 1
ATOM 608 N N . GLU A 1 81 ? -4.200 -1.472 -7.037 1.00 96.62 81 GLU A N 1
ATOM 609 C CA . GLU A 1 81 ? -5.270 -1.624 -8.024 1.00 96.62 81 GLU A CA 1
ATOM 610 C C . GLU A 1 81 ? -5.730 -3.081 -8.146 1.00 96.62 81 GLU A C 1
ATOM 612 O O . GLU A 1 81 ? -6.934 -3.336 -8.150 1.00 96.62 81 GLU A O 1
ATOM 617 N N . ALA A 1 82 ? -4.809 -4.049 -8.113 1.00 94.94 82 ALA A N 1
ATOM 618 C CA . ALA A 1 82 ? -5.159 -5.468 -8.084 1.00 94.94 82 ALA A CA 1
ATOM 619 C C . ALA A 1 82 ? -6.050 -5.806 -6.873 1.00 94.94 82 ALA A C 1
ATOM 621 O O . ALA A 1 82 ? -7.138 -6.363 -7.032 1.00 94.94 82 ALA A O 1
ATOM 622 N N . VAL A 1 83 ? -5.655 -5.385 -5.662 1.00 93.19 83 VAL A N 1
ATOM 623 C CA . VAL A 1 83 ? -6.468 -5.565 -4.442 1.00 93.19 83 VAL A CA 1
ATOM 624 C C . VAL A 1 83 ? -7.799 -4.813 -4.538 1.00 93.19 83 VAL A C 1
ATOM 626 O O . VAL A 1 83 ? -8.839 -5.311 -4.093 1.00 93.19 83 VAL A O 1
ATOM 629 N N . ARG A 1 84 ? -7.806 -3.612 -5.133 1.00 92.75 84 ARG A N 1
ATOM 630 C CA . ARG A 1 84 ? -9.028 -2.825 -5.328 1.00 92.75 84 ARG A CA 1
ATOM 631 C C . ARG A 1 84 ? -10.045 -3.580 -6.178 1.00 92.75 84 ARG A C 1
ATOM 633 O O . ARG A 1 84 ? -11.215 -3.598 -5.793 1.00 92.75 84 ARG A O 1
ATOM 640 N N . ARG A 1 85 ? -9.604 -4.200 -7.278 1.00 93.56 85 ARG A N 1
ATOM 641 C CA . ARG A 1 85 ? -10.454 -4.969 -8.198 1.00 93.56 85 ARG A CA 1
ATOM 642 C C . ARG A 1 85 ? -10.912 -6.296 -7.590 1.00 93.56 85 ARG A C 1
ATOM 644 O O . ARG A 1 85 ? -12.102 -6.597 -7.651 1.00 93.56 85 ARG A O 1
ATOM 651 N N . LEU A 1 86 ? -10.018 -7.031 -6.921 1.00 92.06 86 LEU A N 1
ATOM 652 C CA . LEU A 1 86 ? -10.349 -8.292 -6.232 1.00 92.06 86 LEU A CA 1
ATOM 653 C C . LEU A 1 86 ? -11.414 -8.117 -5.139 1.00 92.06 86 LEU A C 1
ATOM 655 O O . LEU A 1 86 ? -12.189 -9.023 -4.858 1.00 92.06 86 LEU A O 1
ATOM 659 N N . ARG A 1 87 ? -11.494 -6.931 -4.527 1.00 87.38 87 ARG A N 1
ATOM 660 C CA . ARG A 1 87 ? -12.520 -6.614 -3.519 1.00 87.38 87 ARG A CA 1
ATOM 661 C C . ARG A 1 87 ? -13.946 -6.539 -4.063 1.00 87.38 87 ARG A C 1
ATOM 663 O O . ARG A 1 87 ? -14.877 -6.585 -3.266 1.00 87.38 87 ARG A O 1
ATOM 670 N N . VAL A 1 88 ? -14.128 -6.344 -5.368 1.00 87.69 88 VAL A N 1
ATOM 671 C CA . VAL A 1 88 ? -15.454 -6.126 -5.979 1.00 87.69 88 VAL A CA 1
ATOM 672 C C . VAL A 1 88 ? -15.795 -7.151 -7.059 1.00 87.69 88 VAL A C 1
ATOM 674 O O . VAL A 1 88 ? -16.956 -7.256 -7.445 1.00 87.69 88 VAL A O 1
ATOM 677 N N . ALA A 1 89 ? -14.810 -7.913 -7.531 1.00 87.38 89 ALA A N 1
ATOM 678 C CA . ALA A 1 89 ? -14.968 -8.950 -8.538 1.00 87.38 89 ALA A CA 1
ATOM 679 C C . ALA A 1 89 ? -14.181 -10.201 -8.134 1.00 87.38 89 ALA A C 1
ATOM 681 O O . ALA A 1 89 ? -13.081 -10.098 -7.602 1.00 87.38 89 ALA A O 1
ATOM 682 N N . ASN A 1 90 ? -14.731 -11.381 -8.425 1.00 86.38 90 ASN A N 1
ATOM 683 C CA . ASN A 1 90 ? -14.101 -12.655 -8.072 1.00 86.38 90 ASN A CA 1
ATOM 684 C C . ASN A 1 90 ? -12.774 -12.877 -8.822 1.00 86.38 90 ASN A C 1
ATOM 686 O O . ASN A 1 90 ? -11.781 -13.282 -8.228 1.00 86.38 90 ASN A O 1
ATOM 690 N N . LEU A 1 91 ? -12.758 -12.587 -10.127 1.00 92.06 91 LEU A N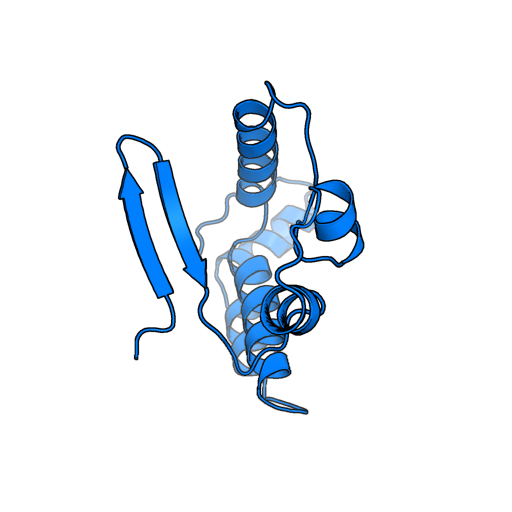 1
ATOM 691 C CA . LEU A 1 91 ? -11.568 -12.688 -10.969 1.00 92.06 91 LEU A CA 1
ATOM 692 C C . LEU A 1 91 ? -11.570 -11.555 -12.011 1.00 92.06 91 LEU A C 1
ATOM 694 O O . LEU A 1 91 ? -12.097 -11.735 -13.109 1.00 92.06 91 LEU A O 1
ATOM 698 N N . PRO A 1 92 ? -11.089 -10.356 -11.645 1.00 92.88 92 PRO A N 1
ATOM 699 C CA . PRO A 1 92 ? -10.982 -9.236 -12.571 1.00 92.88 92 PRO A CA 1
ATOM 700 C C . PRO A 1 92 ? -9.828 -9.435 -13.562 1.00 92.88 92 PRO A C 1
ATOM 702 O O . PRO A 1 92 ? -8.847 -10.106 -13.249 1.00 92.88 92 PRO A O 1
ATOM 705 N N . ASP A 1 93 ? -9.925 -8.788 -14.724 1.00 94.56 93 ASP A N 1
ATOM 706 C CA . ASP A 1 93 ? -8.791 -8.630 -15.639 1.00 94.56 93 ASP A CA 1
ATOM 707 C C . ASP A 1 93 ? -7.694 -7.752 -14.998 1.00 94.56 93 ASP A C 1
ATOM 709 O O . ASP A 1 93 ? -7.984 -6.827 -14.221 1.00 94.56 93 ASP A O 1
ATOM 713 N N . GLY A 1 94 ? -6.439 -8.063 -15.313 1.00 95.44 94 GLY A N 1
ATOM 714 C CA . GLY A 1 94 ? -5.243 -7.371 -14.841 1.00 95.44 94 GLY A CA 1
ATOM 715 C C . GLY A 1 94 ? -4.168 -7.178 -15.911 1.00 95.44 94 GLY A C 1
ATOM 716 O O . GLY A 1 94 ? -3.093 -6.674 -15.574 1.00 95.44 94 GLY A O 1
ATOM 717 N N . ASP A 1 95 ? -4.425 -7.538 -17.173 1.00 97.44 95 ASP A N 1
ATOM 718 C CA . ASP A 1 95 ? -3.443 -7.397 -18.256 1.00 97.44 95 ASP A CA 1
ATOM 719 C C . ASP A 1 95 ? -3.026 -5.932 -18.456 1.00 97.44 95 ASP A C 1
ATOM 721 O O . ASP A 1 95 ? -1.857 -5.641 -18.711 1.00 97.44 95 ASP A O 1
ATOM 725 N N . ASP A 1 96 ? -3.944 -4.985 -18.248 1.00 97.19 96 ASP A N 1
ATOM 726 C CA . ASP A 1 96 ? -3.672 -3.546 -18.305 1.00 97.19 96 ASP A CA 1
ATOM 727 C C . ASP A 1 96 ? -2.727 -3.072 -17.187 1.00 97.19 96 ASP A C 1
ATOM 729 O O . ASP A 1 96 ? -1.864 -2.217 -17.413 1.00 97.19 96 ASP A O 1
ATOM 733 N N . ILE A 1 97 ? -2.847 -3.653 -15.989 1.00 97.00 97 ILE A N 1
ATOM 734 C CA . ILE A 1 97 ? -1.963 -3.371 -14.851 1.00 97.00 97 ILE A CA 1
ATOM 735 C C . ILE A 1 97 ? -0.550 -3.864 -15.172 1.00 97.00 97 ILE A C 1
ATOM 737 O O . ILE A 1 97 ? 0.422 -3.127 -14.988 1.00 97.00 97 ILE A O 1
ATOM 741 N N . VAL A 1 98 ? -0.434 -5.093 -15.688 1.00 96.88 98 VAL A N 1
ATOM 742 C CA . VAL A 1 98 ? 0.851 -5.684 -16.085 1.00 96.88 98 VAL A CA 1
ATOM 743 C C . VAL A 1 98 ? 1.487 -4.875 -17.213 1.00 96.88 98 VAL A C 1
ATOM 745 O O . VAL A 1 98 ? 2.653 -4.495 -17.104 1.00 96.88 98 VAL A O 1
ATOM 748 N N . ALA A 1 99 ? 0.724 -4.551 -18.259 1.00 97.12 99 ALA A N 1
ATOM 749 C CA . ALA A 1 99 ? 1.202 -3.772 -19.395 1.00 97.12 99 ALA A CA 1
ATOM 750 C C . ALA A 1 99 ? 1.702 -2.382 -18.973 1.00 97.12 99 ALA A C 1
ATOM 752 O O . ALA A 1 99 ? 2.739 -1.935 -19.459 1.00 97.12 99 ALA A O 1
ATOM 753 N N . THR A 1 100 ? 1.017 -1.7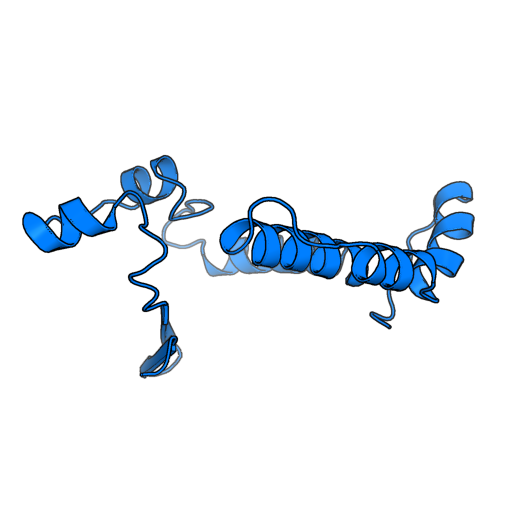28 -18.030 1.00 96.81 100 THR A N 1
ATOM 754 C CA . THR A 1 100 ? 1.421 -0.417 -17.500 1.00 96.81 100 THR A CA 1
ATOM 755 C C . THR A 1 100 ? 2.758 -0.498 -16.763 1.00 96.81 100 THR A C 1
ATOM 757 O O . THR A 1 100 ? 3.649 0.308 -17.015 1.00 96.81 100 THR A O 1
ATOM 760 N N . VAL A 1 101 ? 2.940 -1.488 -15.879 1.00 96.56 101 VAL A N 1
ATOM 761 C CA . VAL A 1 101 ? 4.197 -1.642 -15.129 1.00 96.56 101 VAL A CA 1
ATOM 762 C C . VAL A 1 101 ? 5.345 -2.008 -16.067 1.00 96.56 101 VAL A C 1
ATOM 764 O O . VAL A 1 101 ? 6.352 -1.307 -16.097 1.00 96.56 101 VAL A O 1
ATOM 767 N N . PHE A 1 102 ? 5.200 -3.076 -16.852 1.00 96.00 102 PHE A N 1
ATOM 768 C CA . PHE A 1 102 ? 6.290 -3.607 -17.677 1.00 96.00 102 PHE A CA 1
ATOM 769 C C . PHE A 1 102 ? 6.597 -2.721 -18.889 1.00 96.00 102 PHE A C 1
ATOM 771 O O . PHE A 1 102 ? 7.726 -2.722 -19.369 1.00 96.00 102 PHE A O 1
ATOM 778 N N . GLY A 1 103 ? 5.618 -1.949 -19.368 1.00 95.31 103 GLY A N 1
ATOM 779 C CA . GLY A 1 103 ? 5.795 -0.983 -20.450 1.00 95.31 103 GLY A CA 1
ATOM 780 C C . GLY A 1 103 ? 6.399 0.356 -20.014 1.00 95.31 103 GLY A C 1
ATOM 781 O O . GLY A 1 103 ? 6.757 1.159 -20.876 1.00 95.31 103 GLY A O 1
ATOM 782 N N . SER A 1 104 ? 6.520 0.614 -18.708 1.00 96.25 104 SER A N 1
ATOM 783 C CA . SER A 1 104 ? 6.968 1.910 -18.185 1.00 96.25 104 SER A CA 1
ATOM 784 C C . SER A 1 104 ? 8.450 2.195 -18.428 1.00 96.25 104 SER A C 1
ATOM 786 O O . SER A 1 104 ? 9.289 1.292 -18.522 1.00 96.25 104 SER A O 1
ATOM 788 N N . ALA A 1 105 ? 8.796 3.483 -18.484 1.00 95.12 105 ALA A N 1
ATOM 789 C CA . ALA A 1 105 ? 10.192 3.910 -18.527 1.00 95.12 105 ALA A CA 1
ATOM 790 C C . ALA A 1 105 ? 10.929 3.520 -17.235 1.00 95.12 105 ALA A C 1
ATOM 792 O O . ALA A 1 105 ? 12.078 3.080 -17.294 1.00 95.12 105 ALA A O 1
ATOM 793 N N . ASP A 1 106 ? 10.244 3.612 -16.089 1.00 95.31 106 ASP A N 1
ATOM 794 C CA . ASP A 1 106 ? 10.775 3.213 -14.785 1.00 95.31 106 ASP A CA 1
ATOM 795 C C . ASP A 1 106 ? 11.181 1.733 -14.762 1.00 95.31 106 ASP A C 1
ATOM 797 O O . ASP A 1 106 ? 12.282 1.410 -14.316 1.00 95.31 106 ASP A O 1
ATOM 801 N N . PHE A 1 107 ? 10.350 0.825 -15.285 1.00 95.19 107 PHE A N 1
ATOM 802 C CA . PHE A 1 107 ? 10.690 -0.600 -15.338 1.00 95.19 107 PHE A CA 1
ATOM 803 C C . PHE A 1 107 ? 11.887 -0.865 -16.255 1.00 95.19 107 PHE A C 1
ATOM 805 O O . PHE A 1 107 ? 12.845 -1.531 -15.853 1.00 95.19 107 PHE A O 1
ATOM 812 N N . HIS A 1 108 ? 11.883 -0.290 -17.460 1.00 95.06 108 HIS A N 1
ATOM 813 C CA . HIS A 1 108 ? 12.989 -0.449 -18.405 1.00 95.06 108 HIS A CA 1
ATOM 814 C C . HIS A 1 108 ? 14.316 0.116 -17.878 1.00 95.06 108 HIS A C 1
ATOM 816 O O . HIS A 1 108 ? 15.369 -0.459 -18.151 1.00 95.06 108 HIS A O 1
ATOM 822 N N . ALA A 1 109 ? 14.289 1.205 -17.103 1.00 93.38 109 ALA A N 1
ATOM 823 C CA . ALA A 1 109 ? 15.472 1.763 -16.449 1.00 93.38 109 ALA A CA 1
ATOM 824 C C . ALA A 1 109 ? 15.904 0.953 -15.212 1.00 93.38 109 ALA A C 1
ATOM 826 O O . ALA A 1 109 ? 17.102 0.841 -14.930 1.00 93.38 109 ALA A O 1
ATOM 827 N N . ALA A 1 110 ? 14.951 0.359 -14.490 1.00 94.19 110 ALA A N 1
ATOM 828 C CA . ALA A 1 110 ? 15.217 -0.418 -13.287 1.00 94.19 110 ALA A CA 1
ATOM 829 C C . ALA A 1 110 ? 15.923 -1.746 -13.573 1.00 94.19 110 ALA A C 1
ATOM 831 O O . ALA A 1 110 ? 16.800 -2.132 -12.805 1.00 94.19 110 ALA A O 1
ATOM 832 N N . VAL A 1 111 ? 15.600 -2.427 -14.677 1.00 95.50 111 VAL A N 1
ATOM 833 C CA . VAL A 1 111 ? 16.228 -3.709 -15.048 1.00 95.50 111 VAL A CA 1
ATOM 834 C C . VAL A 1 111 ? 17.766 -3.624 -15.117 1.00 95.50 111 VAL A C 1
ATOM 836 O O . VAL A 1 111 ? 18.432 -4.375 -14.401 1.00 95.50 111 VAL A O 1
ATOM 839 N N . PRO A 1 112 ? 18.382 -2.723 -15.908 1.00 96.50 112 PRO A N 1
ATOM 840 C CA . PRO A 1 112 ? 19.839 -2.612 -15.952 1.00 96.50 112 PRO A CA 1
ATOM 841 C C . PRO A 1 112 ? 20.436 -2.044 -14.658 1.00 96.50 112 PRO A C 1
ATOM 843 O O 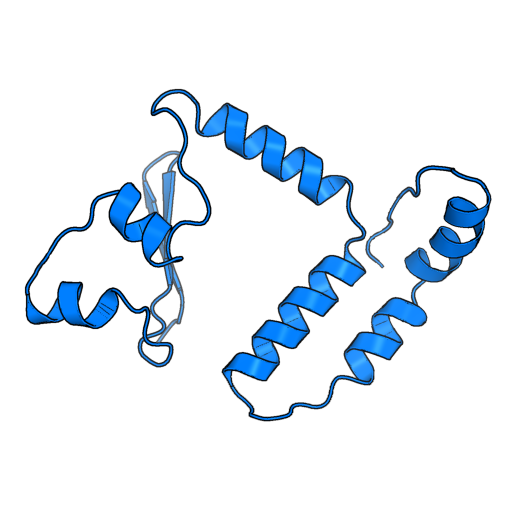. PRO A 1 112 ? 21.575 -2.366 -14.328 1.00 96.50 112 PRO A O 1
ATOM 846 N N . ALA A 1 113 ? 19.709 -1.203 -13.915 1.00 95.00 113 ALA A N 1
ATOM 847 C CA . ALA A 1 113 ? 20.172 -0.700 -12.622 1.00 95.00 113 ALA A CA 1
ATOM 848 C C . ALA A 1 113 ? 20.253 -1.818 -11.572 1.00 95.00 113 ALA A C 1
ATOM 850 O O . ALA A 1 113 ? 21.259 -1.913 -10.875 1.00 95.00 113 ALA A O 1
ATOM 851 N N . PHE A 1 114 ? 19.253 -2.703 -11.531 1.00 94.50 114 PHE A N 1
ATOM 852 C CA . PHE A 1 114 ? 19.224 -3.880 -10.668 1.00 94.50 114 PHE A CA 1
ATOM 853 C C . PHE A 1 114 ? 20.394 -4.823 -10.959 1.00 94.50 114 PHE A C 1
ATOM 855 O O . PHE A 1 114 ? 21.118 -5.200 -10.043 1.00 94.50 114 PHE A O 1
ATOM 862 N N . LEU A 1 115 ? 20.637 -5.137 -12.236 1.00 97.00 115 LEU A N 1
ATOM 863 C CA . LEU A 1 115 ? 21.773 -5.973 -12.652 1.00 97.00 115 LEU A CA 1
ATOM 864 C C . LEU A 1 115 ? 23.137 -5.349 -12.321 1.00 97.00 115 LEU A C 1
ATOM 866 O O . LEU A 1 115 ? 24.125 -6.065 -12.203 1.00 97.00 115 LEU A O 1
ATOM 870 N N . ALA A 1 116 ? 23.192 -4.024 -12.192 1.00 96.81 116 ALA A N 1
ATOM 871 C CA . ALA A 1 116 ? 24.388 -3.279 -11.820 1.00 96.81 116 ALA A CA 1
ATOM 872 C C . ALA A 1 116 ? 24.465 -2.960 -10.314 1.00 96.81 116 ALA A C 1
ATOM 874 O O . ALA A 1 116 ? 25.333 -2.181 -9.928 1.00 96.81 116 ALA A O 1
ATOM 875 N N . GLU A 1 117 ? 23.548 -3.485 -9.490 1.00 95.06 117 GLU A N 1
ATOM 876 C CA . GLU A 1 117 ? 23.439 -3.195 -8.049 1.00 95.06 117 GLU A CA 1
ATOM 877 C C . GLU A 1 117 ? 23.368 -1.688 -7.729 1.00 95.06 117 GLU A C 1
ATOM 879 O O . GLU A 1 117 ? 23.869 -1.206 -6.713 1.00 95.06 117 GLU A O 1
ATOM 884 N N . ARG A 1 118 ? 22.737 -0.910 -8.616 1.00 94.12 118 ARG A N 1
ATOM 885 C CA . ARG A 1 118 ? 22.554 0.536 -8.452 1.00 94.12 118 ARG A CA 1
ATOM 886 C C . ARG A 1 118 ? 21.135 0.869 -8.025 1.00 94.12 118 ARG A C 1
ATOM 888 O O . ARG A 1 118 ? 20.167 0.251 -8.464 1.00 94.12 118 ARG A O 1
ATOM 895 N N . GLN A 1 119 ? 21.018 1.919 -7.218 1.00 88.00 119 GLN A N 1
ATOM 896 C CA . GLN A 1 119 ? 19.726 2.476 -6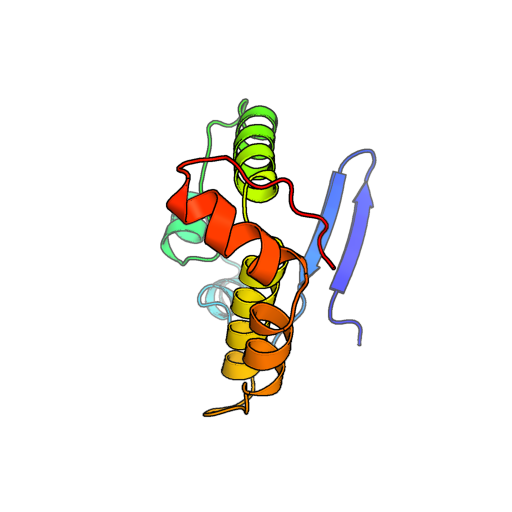.845 1.00 88.00 119 GLN A CA 1
ATOM 897 C C . GLN A 1 119 ? 19.054 3.153 -8.048 1.00 88.00 119 GLN A C 1
ATOM 899 O O . GLN A 1 119 ? 19.707 3.835 -8.842 1.00 88.00 119 GLN A O 1
ATOM 904 N N . VAL A 1 120 ? 17.739 2.969 -8.165 1.00 91.62 120 VAL A N 1
ATOM 905 C CA . VAL A 1 120 ? 16.910 3.574 -9.212 1.00 91.62 120 VAL A CA 1
ATOM 906 C C . VAL A 1 120 ? 16.323 4.884 -8.702 1.00 91.62 120 VAL A C 1
ATOM 908 O O . VAL A 1 120 ? 15.789 4.941 -7.595 1.00 91.62 120 VAL A O 1
ATOM 911 N N . ALA A 1 121 ? 16.403 5.929 -9.523 1.00 90.31 121 ALA A N 1
ATOM 912 C CA . ALA A 1 121 ? 15.624 7.143 -9.330 1.00 90.31 121 ALA A CA 1
ATOM 913 C C . ALA A 1 121 ? 14.297 6.990 -10.084 1.00 90.31 121 ALA A C 1
ATOM 915 O O . ALA A 1 121 ? 14.274 7.060 -11.312 1.00 90.31 121 ALA A O 1
ATOM 916 N N . TRP A 1 122 ? 13.219 6.737 -9.345 1.00 93.06 122 TRP A N 1
ATOM 917 C CA . TRP A 1 122 ? 11.880 6.549 -9.903 1.00 93.06 122 TRP A CA 1
ATOM 918 C C . TRP A 1 122 ? 11.301 7.871 -10.413 1.00 93.06 122 TRP A C 1
ATOM 920 O O . TRP A 1 122 ? 11.353 8.878 -9.704 1.00 93.06 122 TRP A O 1
ATOM 930 N N . GLN A 1 123 ? 10.720 7.868 -11.610 1.00 88.19 123 GLN A N 1
ATOM 931 C CA . GLN A 1 123 ? 10.032 9.028 -12.183 1.00 88.19 123 GLN A CA 1
ATOM 932 C C . GLN A 1 123 ? 8.522 8.993 -11.919 1.00 88.19 123 GLN A C 1
ATOM 934 O O . GLN A 1 123 ? 7.881 10.042 -11.912 1.00 88.19 123 GLN A O 1
ATOM 939 N N . GLY A 1 124 ? 7.959 7.808 -11.656 1.00 76.06 124 GLY A N 1
ATOM 940 C CA . GLY A 1 124 ? 6.533 7.627 -11.393 1.00 76.06 124 GLY A CA 1
ATOM 941 C C . GLY A 1 124 ? 5.648 7.766 -12.635 1.00 76.06 124 GLY A C 1
ATOM 942 O O . GLY A 1 124 ? 4.466 8.077 -12.483 1.00 76.06 124 GLY A O 1
ATOM 943 N N . LEU A 1 125 ? 6.218 7.557 -13.829 1.00 62.00 125 LEU A N 1
ATOM 944 C CA . LEU A 1 125 ? 5.560 7.629 -15.139 1.00 62.00 125 LEU A CA 1
ATOM 945 C C . LEU A 1 125 ? 5.616 6.283 -15.870 1.00 62.00 125 LEU A C 1
ATOM 947 O O . LEU A 1 125 ? 6.718 5.689 -15.961 1.00 62.00 125 LEU A O 1
#

InterPro domains:
  IPR029045 ClpP/crotonase-like domain superfamily [SSF52096] (28-124)

Organism: NCBI:txid93944

Foldseek 3Di:
DDQWDWDDDPPDIDIDRNDPVQDQVCVCCCVVVVDDDDPVRCCVSVNDVDDDDPPCPVVVVVVVVVVVQQDALLVVVLVVVVVVCVSPDVDDDRVVSVCPQCVDPQNVQVVVCVVVVHRGDHPND

Radius of gyration: 19.2 Å; chains: 1; bounding box: 49×36×43 Å

Sequence (125 aa):
MSELLVTADGPVLRVVFNRPAQHNALTLDMLLRARMFTGEEACAAGFVAELCEPDAPAARQAEVEQRLLSHAPLSMWAAKEAVRRLRVANLPDGDDIVATVFGSADFHAAVPAFLAERQVAWQGL

Secondary structure (DSSP, 8-state):
--SEEEEEETTEEEEEE--GGG--TTHHHHHHH-----HHHHHHTTSSS----TT-HHHHHHHHHHHHHTS-HHHHHHHHHHHHHHTT-SS---HHHHHHHHHSHHHHHHHHHHHTTPPP-----

pLDDT: mean 84.91, std 14.49, range [42.81, 97.44]